Protein AF-A0A523YTV6-F1 (afdb_monomer_lite)

Structure (mmCIF, N/CA/C/O backbone):
data_AF-A0A523YTV6-F1
#
_entry.id   AF-A0A523YTV6-F1
#
loop_
_atom_site.group_PDB
_atom_site.id
_atom_site.type_symbol
_atom_site.label_atom_id
_atom_site.label_alt_id
_atom_site.label_comp_id
_atom_site.label_asym_id
_atom_site.label_entity_id
_atom_site.label_seq_id
_atom_site.pdbx_PDB_ins_code
_atom_site.Cartn_x
_atom_site.Cartn_y
_atom_site.Cartn_z
_atom_site.occupancy
_atom_site.B_iso_or_equiv
_atom_site.auth_seq_id
_atom_site.auth_comp_id
_atom_site.auth_asym_id
_atom_site.auth_atom_id
_atom_site.pdbx_PDB_model_num
ATOM 1 N N . MET A 1 1 ? -35.336 51.524 -72.664 1.00 38.66 1 MET A N 1
ATOM 2 C CA . MET A 1 1 ? -34.035 52.210 -72.498 1.00 38.66 1 MET A CA 1
ATOM 3 C C . MET A 1 1 ? -33.252 51.543 -71.372 1.00 38.66 1 MET A C 1
ATOM 5 O O . MET A 1 1 ? -33.835 50.871 -70.539 1.00 38.66 1 MET A O 1
ATOM 9 N N . THR A 1 2 ? -31.936 51.661 -71.462 1.00 39.31 2 THR A N 1
ATOM 10 C CA . THR A 1 2 ? -30.815 50.863 -70.928 1.00 39.31 2 THR A CA 1
ATOM 11 C C . THR A 1 2 ? -30.460 50.985 -69.436 1.00 39.31 2 THR A C 1
ATOM 13 O O . THR A 1 2 ? -30.816 51.970 -68.801 1.00 39.31 2 THR A O 1
ATOM 16 N N . ARG A 1 3 ? -29.546 50.071 -69.025 1.00 39.50 3 ARG A N 1
ATOM 17 C CA . ARG A 1 3 ? -28.662 49.975 -67.826 1.00 39.50 3 ARG A CA 1
ATOM 18 C C . ARG A 1 3 ? -29.209 49.055 -66.725 1.00 39.50 3 ARG A C 1
ATOM 20 O O . ARG A 1 3 ? -30.377 49.115 -66.407 1.00 39.50 3 ARG A O 1
ATOM 27 N N . SER A 1 4 ? -28.448 48.179 -66.069 1.00 39.44 4 SER A N 1
ATOM 28 C CA . SER A 1 4 ? -27.004 47.923 -65.982 1.00 39.44 4 SER A CA 1
ATOM 29 C C . SER A 1 4 ? -26.830 46.575 -65.256 1.00 39.44 4 SER A C 1
ATOM 31 O O . SER A 1 4 ? -27.489 46.360 -64.241 1.00 39.44 4 SER A O 1
ATOM 33 N N . LYS A 1 5 ? -25.936 45.685 -65.707 1.00 45.31 5 LYS A N 1
ATOM 34 C CA . LYS A 1 5 ? -25.342 44.661 -64.828 1.00 45.31 5 LYS A CA 1
ATOM 35 C C . LYS A 1 5 ? -23.837 44.593 -65.076 1.00 45.31 5 LYS A C 1
ATOM 37 O O . LYS A 1 5 ? -23.386 44.188 -66.146 1.00 45.31 5 LYS A O 1
ATOM 42 N N . LEU A 1 6 ? -23.084 45.039 -64.071 1.00 42.28 6 LEU A N 1
ATOM 43 C CA . LEU A 1 6 ? -21.630 44.952 -63.982 1.00 42.28 6 LEU A CA 1
ATOM 44 C C . LEU A 1 6 ? -21.177 43.482 -64.033 1.00 42.28 6 LEU A C 1
ATOM 46 O O . LEU A 1 6 ? -21.711 42.641 -63.311 1.00 42.28 6 LEU A O 1
ATOM 50 N N . LYS A 1 7 ? -20.154 43.182 -64.841 1.00 46.69 7 LYS A N 1
ATOM 51 C CA . LYS A 1 7 ? -19.402 41.918 -64.780 1.00 46.69 7 LYS A CA 1
ATOM 52 C C . LYS A 1 7 ? -18.269 42.056 -63.761 1.00 46.69 7 LYS A C 1
ATOM 54 O O . LYS A 1 7 ? -17.451 42.965 -63.868 1.00 46.69 7 LYS A O 1
ATOM 59 N N . SER A 1 8 ? -18.201 41.141 -62.802 1.00 40.12 8 SER A N 1
ATOM 60 C CA . SER A 1 8 ? -17.089 41.005 -61.856 1.00 40.12 8 SER A CA 1
ATOM 61 C C . SER A 1 8 ? -15.920 40.212 -62.475 1.00 40.12 8 SER A C 1
ATOM 63 O O . SER A 1 8 ? -16.155 39.264 -63.232 1.00 40.12 8 SER A O 1
ATOM 65 N N . PRO A 1 9 ? -14.647 40.553 -62.183 1.00 41.19 9 PRO A N 1
ATOM 66 C CA . PRO A 1 9 ? -13.501 39.824 -62.720 1.00 41.19 9 PRO A CA 1
ATOM 67 C C . PRO A 1 9 ? -13.184 38.567 -61.891 1.00 41.19 9 PRO A C 1
ATOM 69 O O . PRO A 1 9 ? -13.104 38.608 -60.662 1.00 41.19 9 PRO A O 1
ATOM 72 N N . LYS A 1 10 ? -12.959 37.440 -62.581 1.00 47.31 10 LYS A N 1
ATOM 73 C CA . LYS A 1 10 ? -12.506 36.163 -62.001 1.00 47.31 10 LYS A CA 1
ATOM 74 C C . LYS A 1 10 ? -11.104 36.321 -61.389 1.00 47.31 10 LYS A C 1
ATOM 76 O O . LYS A 1 10 ? -10.138 36.541 -62.118 1.00 47.31 10 LYS A O 1
ATOM 81 N N . ARG A 1 11 ? -10.965 36.161 -60.067 1.00 46.47 11 ARG A N 1
ATOM 82 C CA . ARG A 1 11 ? -9.656 36.034 -59.396 1.00 46.47 11 ARG A CA 1
ATOM 83 C C . ARG A 1 11 ? -9.156 34.587 -59.513 1.00 46.47 11 ARG A C 1
ATOM 85 O O . ARG A 1 11 ? -9.872 33.659 -59.149 1.00 46.47 11 ARG A O 1
ATOM 92 N N . LYS A 1 12 ? -7.937 34.400 -60.036 1.00 45.28 12 LYS A N 1
ATOM 93 C CA . LYS A 1 12 ? -7.241 33.098 -60.091 1.00 45.28 12 LYS A CA 1
ATOM 94 C C . LYS A 1 12 ? -6.947 32.579 -58.668 1.00 45.28 12 LYS A C 1
ATOM 96 O O . LYS A 1 12 ? -6.739 33.405 -57.777 1.00 45.28 12 LYS A O 1
ATOM 101 N N . PRO A 1 13 ? -6.883 31.252 -58.436 1.00 41.50 13 PRO A N 1
ATOM 102 C CA . PRO A 1 13 ? -6.636 30.708 -57.105 1.00 41.50 13 PRO A CA 1
ATOM 103 C C . PRO A 1 13 ? -5.231 31.069 -56.614 1.00 41.50 13 PRO A C 1
ATOM 105 O O . PRO A 1 13 ? -4.246 30.923 -57.340 1.00 41.50 13 PRO A O 1
ATOM 108 N N . LEU A 1 14 ? -5.146 31.518 -55.362 1.00 42.41 14 LEU A N 1
ATOM 109 C CA . LEU A 1 14 ? -3.891 31.784 -54.670 1.00 42.41 14 LEU A CA 1
ATOM 110 C C . LEU A 1 14 ? -3.159 30.452 -54.442 1.00 42.41 14 LEU A C 1
ATOM 112 O O . LEU A 1 14 ? -3.587 29.626 -53.636 1.00 42.41 14 LEU A O 1
ATOM 116 N N . ARG A 1 15 ? -2.034 30.245 -55.126 1.00 50.38 15 ARG A N 1
ATOM 117 C CA . ARG A 1 15 ? -1.129 29.123 -54.862 1.00 50.38 15 ARG A CA 1
ATOM 118 C C . ARG A 1 15 ? -0.388 29.413 -53.550 1.00 50.38 15 ARG A C 1
ATOM 120 O O . ARG A 1 15 ? 0.688 29.998 -53.555 1.00 50.38 15 ARG A O 1
ATOM 127 N N . ARG A 1 16 ? -0.987 29.069 -52.403 1.00 46.81 16 ARG A N 1
ATOM 128 C CA . ARG A 1 16 ? -0.294 29.121 -51.105 1.00 46.81 16 ARG A CA 1
ATOM 129 C C . ARG A 1 16 ? 0.553 27.865 -50.951 1.00 46.81 16 ARG A C 1
ATOM 131 O O . ARG A 1 16 ? 0.103 26.832 -50.470 1.00 46.81 16 ARG A O 1
ATOM 138 N N . SER A 1 17 ? 1.791 27.985 -51.410 1.00 40.56 17 SER A N 1
ATOM 139 C CA . SER A 1 17 ? 2.894 27.080 -51.118 1.00 40.56 17 SER A CA 1
ATOM 140 C C . SER A 1 17 ? 3.023 26.847 -49.608 1.00 40.56 17 SER A C 1
ATOM 142 O O . SER A 1 17 ? 3.292 27.773 -48.843 1.00 40.56 17 SER A O 1
ATOM 144 N N . SER A 1 18 ? 2.803 25.598 -49.198 1.00 49.09 18 SER A N 1
ATOM 145 C CA . SER A 1 18 ? 3.630 24.862 -48.234 1.00 49.09 18 SER A CA 1
ATOM 146 C C . SER A 1 18 ? 4.344 25.685 -47.148 1.00 49.09 18 SER A C 1
ATOM 148 O O . SER A 1 18 ? 5.568 25.685 -47.070 1.00 49.09 18 SER A O 1
ATOM 150 N N . LYS A 1 19 ? 3.591 26.288 -46.224 1.00 42.75 19 LYS A N 1
ATOM 151 C CA . LYS A 1 19 ? 4.083 26.552 -44.857 1.00 42.75 19 LYS A CA 1
ATOM 152 C C . LYS A 1 19 ? 3.667 25.419 -43.916 1.00 42.75 19 LYS A C 1
ATOM 154 O O . LYS A 1 19 ? 3.110 25.632 -42.847 1.00 42.75 19 LYS A O 1
ATOM 159 N N . ARG A 1 20 ? 3.901 24.185 -44.367 1.00 47.41 20 ARG A N 1
ATOM 160 C CA . ARG A 1 20 ? 3.723 22.948 -43.599 1.00 47.41 20 ARG A CA 1
ATOM 161 C C . ARG A 1 20 ? 5.088 22.292 -43.430 1.00 47.41 20 ARG A C 1
ATOM 163 O O . ARG A 1 20 ? 5.298 21.187 -43.901 1.00 47.41 20 ARG A O 1
ATOM 170 N N . LYS A 1 21 ? 6.050 23.016 -42.868 1.00 48.59 21 LYS A N 1
ATOM 171 C CA . LYS A 1 21 ? 7.341 22.480 -42.427 1.00 48.59 21 LYS A CA 1
ATOM 172 C C . LYS A 1 21 ? 7.909 23.467 -41.415 1.00 48.59 21 LYS A C 1
ATOM 174 O O . LYS A 1 21 ? 7.895 24.662 -41.677 1.00 48.59 21 LYS A O 1
ATOM 179 N N . GLN A 1 22 ? 8.335 22.935 -40.273 1.00 45.16 22 GLN A N 1
ATOM 180 C CA . GLN A 1 22 ? 8.939 23.642 -39.139 1.00 45.16 22 GLN A CA 1
ATOM 181 C C . GLN A 1 22 ? 7.972 24.480 -38.293 1.00 45.16 22 GLN A C 1
ATOM 183 O O . GLN A 1 22 ? 8.140 25.675 -38.084 1.00 45.16 22 GLN A O 1
ATOM 188 N N . ARG A 1 23 ? 6.992 23.804 -37.690 1.00 46.94 23 ARG A N 1
ATOM 189 C CA . ARG A 1 23 ? 6.812 24.022 -36.253 1.00 46.94 23 ARG A CA 1
ATOM 190 C C . ARG A 1 23 ? 7.811 23.085 -35.593 1.00 46.94 23 ARG A C 1
ATOM 192 O O . ARG A 1 23 ? 7.727 21.883 -35.837 1.00 46.94 23 ARG A O 1
ATOM 199 N N . HIS A 1 24 ? 8.780 23.624 -34.857 1.00 51.06 24 HIS A N 1
ATOM 200 C CA . HIS A 1 24 ? 9.513 22.828 -33.880 1.00 51.06 24 HIS A CA 1
ATOM 201 C C . HIS A 1 24 ? 8.458 22.083 -33.065 1.00 51.06 24 HIS A C 1
ATOM 203 O O . HIS A 1 24 ? 7.599 22.708 -32.439 1.00 51.06 24 HIS A O 1
ATOM 209 N N . ARG A 1 25 ? 8.438 20.757 -33.194 1.00 52.12 25 ARG A N 1
ATOM 210 C CA . ARG A 1 25 ? 7.665 19.899 -32.314 1.00 52.12 25 ARG A CA 1
ATOM 211 C C . ARG A 1 25 ? 8.301 20.139 -30.953 1.00 52.12 25 ARG A C 1
ATOM 213 O O . ARG A 1 25 ? 9.431 19.725 -30.730 1.00 52.12 25 ARG A O 1
ATOM 220 N N . LEU A 1 26 ? 7.640 20.926 -30.112 1.00 49.56 26 LEU A N 1
ATOM 221 C CA . LEU A 1 26 ? 7.847 20.830 -28.678 1.00 49.56 26 LEU A CA 1
ATOM 222 C C . LEU A 1 26 ? 7.432 19.394 -28.366 1.00 49.56 26 LEU A C 1
ATOM 224 O O . LEU A 1 26 ? 6.244 19.097 -28.268 1.00 49.56 26 LEU A O 1
ATOM 228 N N . GLU A 1 27 ? 8.390 18.474 -28.429 1.00 67.44 27 GLU A N 1
ATOM 229 C CA . GLU A 1 27 ? 8.198 17.140 -27.895 1.00 67.44 27 GLU A CA 1
ATOM 230 C C . GLU A 1 27 ? 8.095 17.365 -26.400 1.00 67.44 27 GLU A C 1
ATOM 232 O O . GLU A 1 27 ? 9.087 17.619 -25.721 1.00 67.44 27 GLU A O 1
ATOM 237 N N . PHE A 1 28 ? 6.852 17.418 -25.919 1.00 67.69 28 PHE A N 1
ATOM 238 C CA . PHE A 1 28 ? 6.600 17.265 -24.501 1.00 67.69 28 PHE A CA 1
ATOM 239 C C . PHE A 1 28 ? 7.357 16.010 -24.061 1.00 67.69 28 PHE A C 1
ATOM 241 O O . PHE A 1 28 ? 7.342 15.020 -24.808 1.00 67.69 28 PHE A O 1
ATOM 248 N N . PRO A 1 29 ? 8.070 16.059 -22.924 1.00 74.56 29 PRO A N 1
ATOM 249 C CA . PRO A 1 29 ? 8.709 14.861 -22.414 1.00 74.56 29 PRO A CA 1
ATOM 250 C C . PRO A 1 29 ? 7.650 13.751 -22.328 1.00 74.56 29 PRO A C 1
ATOM 252 O O . PRO A 1 29 ? 6.487 14.058 -22.046 1.00 74.56 29 PRO A O 1
ATOM 255 N N . PRO A 1 30 ? 8.012 12.494 -22.633 1.00 80.00 30 PRO A N 1
ATOM 256 C CA . PRO A 1 30 ? 7.072 11.389 -22.518 1.00 80.00 30 PRO A CA 1
ATOM 257 C C . PRO A 1 30 ? 6.473 11.373 -21.109 1.00 80.00 30 PRO A C 1
ATOM 259 O O . PRO A 1 30 ? 7.182 11.623 -20.130 1.00 80.00 30 PRO A O 1
ATOM 262 N N . GLU A 1 31 ? 5.170 11.106 -21.016 1.00 90.19 31 GLU A N 1
ATOM 263 C CA . GLU A 1 31 ? 4.485 11.010 -19.729 1.00 90.19 31 GLU A CA 1
ATOM 264 C C . GLU A 1 31 ? 5.185 9.957 -18.853 1.00 90.19 31 GLU A C 1
ATOM 266 O O . GLU A 1 31 ? 5.585 8.912 -19.381 1.00 90.19 31 GLU A O 1
ATOM 271 N N . PRO A 1 32 ? 5.324 10.165 -17.528 1.00 91.62 32 PRO A N 1
ATOM 272 C CA . PRO A 1 32 ? 6.030 9.226 -16.651 1.00 91.62 32 PRO A CA 1
ATOM 273 C C . PRO A 1 32 ? 5.535 7.784 -16.800 1.00 91.62 32 PRO A C 1
ATOM 275 O O . PRO A 1 32 ? 6.326 6.845 -16.851 1.00 91.62 32 PRO A O 1
ATOM 278 N N . ARG A 1 33 ? 4.219 7.618 -16.974 1.00 94.44 33 ARG A N 1
ATOM 279 C CA . ARG A 1 33 ? 3.591 6.328 -17.261 1.00 94.44 33 ARG A CA 1
ATOM 280 C C . ARG A 1 33 ? 4.138 5.668 -18.522 1.00 94.44 33 ARG A C 1
ATOM 282 O O . ARG A 1 33 ? 4.394 4.471 -18.502 1.00 94.44 33 ARG A O 1
ATOM 289 N N . ASP A 1 34 ? 4.278 6.417 -19.611 1.00 94.81 34 ASP A N 1
ATOM 290 C CA . ASP A 1 34 ? 4.709 5.876 -20.902 1.00 94.81 34 ASP A CA 1
ATOM 291 C C . ASP A 1 34 ? 6.175 5.438 -20.839 1.00 94.81 34 ASP A C 1
ATOM 293 O O . ASP A 1 34 ? 6.529 4.388 -21.372 1.00 94.81 34 ASP A O 1
ATOM 297 N N . VAL A 1 35 ? 7.010 6.194 -20.117 1.00 95.88 35 VAL A N 1
ATOM 298 C CA . VAL A 1 35 ? 8.405 5.816 -19.841 1.00 95.88 35 VAL A CA 1
ATOM 299 C C . VAL A 1 35 ? 8.471 4.514 -19.042 1.00 95.88 35 VAL A C 1
ATOM 301 O O . VAL A 1 35 ? 9.218 3.609 -19.407 1.00 95.88 35 VAL A O 1
ATOM 304 N N . LEU A 1 36 ? 7.669 4.395 -17.981 1.00 96.56 36 LEU A N 1
ATOM 305 C CA . LEU A 1 36 ? 7.622 3.198 -17.138 1.00 96.56 36 LEU A CA 1
ATOM 306 C C . LEU A 1 36 ? 7.080 1.981 -17.897 1.00 96.56 36 LEU A C 1
ATOM 308 O O . LEU A 1 36 ? 7.642 0.894 -17.800 1.00 96.56 36 LEU A O 1
ATOM 312 N N . LEU A 1 37 ? 6.031 2.159 -18.703 1.00 96.31 37 LEU A N 1
ATOM 313 C CA . LEU A 1 37 ? 5.496 1.100 -19.561 1.00 96.31 37 LEU A CA 1
ATOM 314 C C . LEU A 1 37 ? 6.542 0.605 -20.560 1.00 96.31 37 LEU A C 1
ATOM 316 O O . LEU A 1 37 ? 6.675 -0.602 -20.751 1.00 96.31 37 LEU A O 1
ATOM 320 N N . GLU A 1 38 ? 7.294 1.516 -21.175 1.00 96.31 38 GLU A N 1
ATOM 321 C CA . GLU A 1 38 ? 8.364 1.152 -22.099 1.00 96.31 38 GLU A CA 1
ATOM 322 C C . GLU A 1 38 ? 9.514 0.432 -21.383 1.00 96.31 38 GLU A C 1
ATOM 324 O O . GLU A 1 38 ? 10.014 -0.568 -21.899 1.00 96.31 38 GLU A O 1
ATOM 329 N N . ALA A 1 39 ? 9.886 0.863 -20.174 1.00 95.88 39 ALA A N 1
ATOM 330 C CA . ALA A 1 39 ? 10.893 0.182 -19.359 1.00 95.88 39 ALA A CA 1
ATOM 331 C C . ALA A 1 39 ? 10.481 -1.264 -19.036 1.00 95.88 39 ALA A C 1
ATOM 333 O O . ALA A 1 39 ? 11.247 -2.191 -19.297 1.00 95.88 39 ALA A O 1
ATOM 334 N N . VAL A 1 40 ? 9.238 -1.474 -18.585 1.00 94.88 40 VAL A N 1
ATOM 335 C CA . VAL A 1 40 ? 8.682 -2.815 -18.323 1.00 94.88 40 VAL A CA 1
ATOM 336 C C . VAL A 1 40 ? 8.573 -3.642 -19.609 1.00 94.88 40 VAL A C 1
ATOM 338 O O . VAL A 1 40 ? 8.757 -4.857 -19.588 1.00 94.88 40 VAL A O 1
ATOM 341 N N . ARG A 1 41 ? 8.304 -3.010 -20.758 1.00 95.44 41 ARG A N 1
ATOM 342 C CA . ARG A 1 41 ? 8.263 -3.695 -22.059 1.00 95.44 41 ARG A CA 1
ATOM 343 C C . ARG A 1 41 ? 9.650 -4.164 -22.505 1.00 95.44 41 ARG A C 1
ATOM 345 O O . ARG A 1 41 ? 9.765 -5.251 -23.069 1.00 95.44 41 ARG A O 1
ATOM 352 N N . ILE A 1 42 ? 10.679 -3.339 -22.305 1.00 96.75 42 ILE A N 1
ATOM 353 C CA . ILE A 1 42 ? 12.072 -3.654 -22.657 1.00 96.75 42 ILE A CA 1
ATOM 354 C C . ILE A 1 42 ? 12.628 -4.722 -21.715 1.00 96.75 42 ILE A C 1
ATOM 356 O O . ILE A 1 42 ? 13.263 -5.668 -22.180 1.00 96.75 42 ILE A O 1
ATOM 360 N N . ASN A 1 43 ? 12.375 -4.582 -20.415 1.00 93.06 43 ASN A N 1
ATOM 361 C CA . ASN A 1 43 ? 12.793 -5.528 -19.393 1.00 93.06 43 ASN A CA 1
ATOM 362 C C . ASN A 1 43 ? 11.621 -5.859 -18.447 1.00 93.06 43 ASN A C 1
ATOM 364 O O . ASN A 1 43 ? 11.418 -5.170 -17.446 1.00 93.06 43 ASN A O 1
ATOM 368 N N . PRO A 1 44 ? 1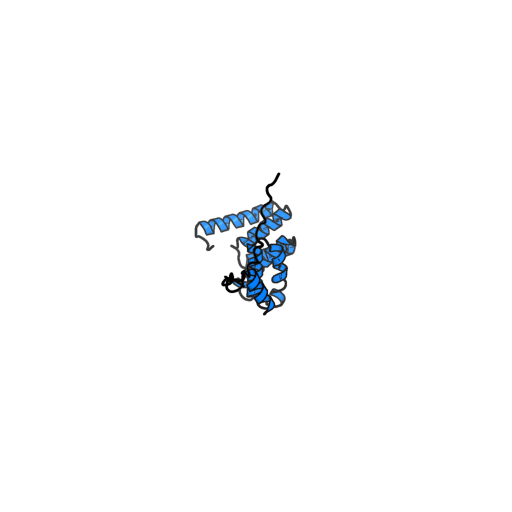0.873 -6.944 -18.719 1.00 89.81 44 PRO A N 1
ATOM 369 C CA . PRO A 1 44 ? 9.770 -7.377 -17.860 1.00 89.81 44 PRO A CA 1
ATOM 370 C C . PRO A 1 44 ? 10.187 -7.792 -16.445 1.00 89.81 44 PRO A C 1
ATOM 372 O O . PRO A 1 44 ? 9.322 -7.892 -15.574 1.00 89.81 44 PRO A O 1
ATOM 375 N N . ASP A 1 45 ? 11.476 -8.038 -16.209 1.00 88.88 45 ASP A N 1
ATOM 376 C CA . ASP A 1 45 ? 12.024 -8.388 -14.897 1.00 88.88 45 ASP A CA 1
ATOM 377 C C . ASP A 1 45 ? 12.694 -7.179 -14.209 1.00 88.88 45 ASP A C 1
ATOM 379 O O . ASP A 1 45 ? 13.334 -7.329 -13.168 1.00 88.88 45 ASP A O 1
ATOM 383 N N . ASP A 1 46 ? 12.526 -5.961 -14.743 1.00 91.75 46 ASP A N 1
ATOM 384 C CA . ASP A 1 46 ? 12.877 -4.726 -14.036 1.00 91.75 46 ASP A CA 1
ATOM 385 C C . ASP A 1 46 ? 11.881 -4.477 -12.895 1.00 91.75 46 ASP A C 1
ATOM 387 O O . ASP A 1 46 ? 10.836 -3.837 -13.050 1.00 91.75 46 ASP A O 1
ATOM 391 N N . ILE A 1 47 ? 12.206 -5.040 -11.731 1.00 92.38 47 ILE A N 1
ATOM 392 C CA . ILE A 1 47 ? 11.394 -4.959 -10.517 1.00 92.38 47 ILE A CA 1
ATOM 393 C C . ILE A 1 47 ? 11.118 -3.504 -10.141 1.00 92.38 47 ILE A C 1
ATOM 395 O O . ILE A 1 47 ? 9.980 -3.163 -9.825 1.00 92.38 47 ILE A O 1
ATOM 399 N N . LEU A 1 48 ? 12.130 -2.637 -10.215 1.00 92.50 48 LEU A N 1
ATOM 400 C CA . LEU A 1 48 ? 11.983 -1.240 -9.828 1.00 92.50 48 LEU A CA 1
ATOM 401 C C . LEU A 1 48 ? 11.033 -0.510 -10.779 1.00 92.50 48 LEU A C 1
ATOM 403 O O . LEU A 1 48 ? 10.116 0.155 -10.308 1.00 92.50 48 LEU A O 1
ATOM 407 N N . ALA A 1 49 ? 11.172 -0.690 -12.097 1.00 95.19 49 ALA A N 1
ATOM 408 C CA . ALA A 1 49 ? 10.249 -0.091 -13.063 1.00 95.19 49 ALA A CA 1
ATOM 409 C C . ALA A 1 49 ? 8.796 -0.548 -12.846 1.00 95.19 49 ALA A C 1
ATOM 411 O O . ALA A 1 49 ? 7.862 0.240 -13.002 1.00 95.19 49 ALA A O 1
ATOM 412 N N . ARG A 1 50 ? 8.588 -1.810 -12.448 1.00 96.00 50 ARG A N 1
ATOM 413 C CA . ARG A 1 50 ? 7.251 -2.347 -12.144 1.00 96.00 50 ARG A CA 1
ATOM 414 C C . ARG A 1 50 ? 6.675 -1.780 -10.849 1.00 96.00 50 ARG A C 1
ATOM 416 O O . ARG A 1 50 ? 5.492 -1.443 -10.831 1.00 96.00 50 ARG A O 1
ATOM 423 N N . LEU A 1 51 ? 7.490 -1.639 -9.802 1.00 96.81 51 LEU A N 1
ATOM 424 C CA . LEU A 1 51 ? 7.079 -0.989 -8.554 1.00 96.81 51 LEU A CA 1
ATOM 425 C C . LEU A 1 51 ? 6.742 0.488 -8.786 1.00 96.81 51 LEU A C 1
ATOM 427 O O . LEU A 1 51 ? 5.670 0.928 -8.384 1.00 96.81 51 LEU A O 1
ATOM 431 N N . GLU A 1 52 ? 7.580 1.222 -9.520 1.00 97.50 52 GLU A N 1
ATOM 432 C CA . GLU A 1 52 ? 7.322 2.622 -9.881 1.00 97.50 52 GLU A CA 1
ATOM 433 C C . GLU A 1 52 ? 6.064 2.782 -10.748 1.00 97.50 52 GLU A C 1
ATOM 435 O O . GLU A 1 52 ? 5.318 3.747 -10.594 1.00 97.50 52 GLU A O 1
ATOM 440 N N . LEU A 1 53 ? 5.769 1.823 -11.633 1.00 97.69 53 LEU A N 1
ATOM 441 C CA . LEU A 1 53 ? 4.515 1.818 -12.390 1.00 97.69 53 LEU A CA 1
ATOM 442 C C . LEU A 1 53 ? 3.298 1.551 -11.493 1.00 97.69 53 LEU A C 1
ATOM 444 O O . LEU A 1 53 ? 2.256 2.181 -11.676 1.00 97.69 53 LEU A O 1
ATOM 448 N N . GLY A 1 54 ? 3.428 0.653 -10.513 1.00 97.88 54 GLY A N 1
ATOM 449 C CA . GLY A 1 54 ? 2.413 0.443 -9.480 1.00 97.88 54 GLY A CA 1
ATOM 450 C C . GLY A 1 54 ? 2.175 1.704 -8.646 1.00 97.88 54 GLY A C 1
ATOM 451 O O . GLY A 1 54 ? 1.030 2.088 -8.423 1.00 97.88 54 GLY A O 1
ATOM 452 N N . GLU A 1 55 ? 3.241 2.402 -8.262 1.00 97.94 55 GLU A N 1
ATOM 453 C CA . GLU A 1 55 ? 3.156 3.664 -7.527 1.00 97.94 55 GLU A CA 1
ATOM 454 C C . GLU A 1 55 ? 2.544 4.788 -8.353 1.00 97.94 55 GLU A C 1
ATOM 456 O O . GLU A 1 55 ? 1.725 5.560 -7.852 1.00 97.94 55 GLU A O 1
ATOM 461 N N . TYR A 1 56 ? 2.886 4.862 -9.639 1.00 98.00 56 TYR A N 1
ATOM 462 C CA . TYR A 1 56 ? 2.211 5.761 -10.560 1.00 98.00 56 TYR A CA 1
ATOM 463 C C . TYR A 1 56 ? 0.703 5.493 -10.561 1.00 98.00 56 TYR A C 1
ATOM 465 O O . TYR A 1 56 ? -0.080 6.439 -10.494 1.00 98.00 56 TYR A O 1
ATOM 473 N N . TYR A 1 57 ? 0.278 4.228 -10.611 1.00 98.25 57 TYR A N 1
ATOM 474 C CA . TYR A 1 57 ? -1.145 3.900 -10.570 1.00 98.25 57 TYR A CA 1
ATOM 475 C C . TYR A 1 57 ? -1.806 4.280 -9.248 1.00 98.25 57 TYR A C 1
ATOM 477 O O . TYR A 1 57 ? -2.884 4.867 -9.283 1.00 98.25 57 TYR A O 1
ATOM 485 N N . LEU A 1 58 ? -1.152 4.036 -8.113 1.00 97.25 58 LEU A N 1
ATOM 486 C CA . LEU A 1 58 ? -1.674 4.445 -6.810 1.00 97.25 58 LEU A CA 1
ATOM 487 C C . LEU A 1 58 ? -1.859 5.967 -6.710 1.00 97.25 58 LEU A C 1
ATOM 489 O O . LEU A 1 58 ? -2.903 6.437 -6.282 1.00 97.25 58 LEU A O 1
ATOM 493 N N . ARG A 1 59 ? -0.878 6.760 -7.158 1.00 96.81 59 ARG A N 1
ATOM 494 C CA . ARG A 1 59 ? -0.934 8.235 -7.077 1.00 96.81 59 ARG A CA 1
ATOM 495 C C . ARG A 1 59 ? -1.931 8.891 -8.035 1.00 96.81 59 ARG A C 1
ATOM 497 O O . ARG A 1 59 ? -2.123 10.101 -7.957 1.00 96.81 59 ARG A O 1
ATOM 504 N N . ASN A 1 60 ? -2.488 8.132 -8.975 1.00 96.75 60 ASN A N 1
ATOM 505 C CA . ASN A 1 60 ? -3.391 8.638 -10.008 1.00 96.75 60 ASN A CA 1
ATOM 506 C C . ASN A 1 60 ? -4.783 7.990 -9.931 1.00 96.75 60 ASN A C 1
ATOM 508 O O . ASN A 1 60 ? -5.477 7.970 -10.946 1.00 96.75 60 ASN A O 1
ATOM 512 N N . ASP A 1 61 ? -5.172 7.450 -8.769 1.00 95.62 61 ASP A N 1
ATOM 513 C CA . ASP A 1 61 ? -6.478 6.811 -8.536 1.00 95.62 61 ASP A CA 1
ATOM 514 C C . ASP A 1 61 ? -6.765 5.663 -9.537 1.00 95.62 61 ASP A C 1
ATOM 516 O O . ASP A 1 61 ? -7.862 5.510 -10.082 1.00 95.62 61 ASP A O 1
ATOM 520 N N . LEU A 1 62 ? -5.720 4.897 -9.880 1.00 97.06 62 LEU A N 1
ATOM 521 C CA . LEU A 1 62 ? -5.758 3.762 -10.809 1.00 97.06 62 LEU A CA 1
ATOM 522 C C . LEU A 1 62 ? -5.405 2.445 -10.102 1.00 97.06 62 LEU A C 1
ATOM 524 O O . LEU A 1 62 ? -4.783 1.562 -10.701 1.00 97.06 62 LEU A O 1
ATOM 528 N N . GLU A 1 63 ? -5.790 2.292 -8.839 1.00 95.69 63 GLU A N 1
ATOM 529 C CA . GLU A 1 63 ? -5.363 1.196 -7.966 1.00 95.69 63 GLU A CA 1
ATOM 530 C C . GLU A 1 63 ? -5.726 -0.190 -8.510 1.00 95.69 63 GLU A C 1
ATOM 532 O O . GLU A 1 63 ? -4.973 -1.151 -8.337 1.00 95.69 63 GLU A O 1
ATOM 537 N N . ASP A 1 64 ? -6.819 -0.286 -9.270 1.00 94.31 64 ASP A N 1
ATOM 538 C CA . ASP A 1 64 ? -7.265 -1.515 -9.935 1.00 94.31 64 ASP A CA 1
ATOM 539 C C . ASP A 1 64 ? -6.189 -2.127 -10.853 1.00 94.31 64 ASP A C 1
ATOM 541 O O . ASP A 1 64 ? -6.184 -3.342 -11.080 1.00 94.31 64 ASP A O 1
ATOM 545 N N . LYS A 1 65 ? -5.269 -1.296 -11.369 1.00 97.00 65 LYS A N 1
ATOM 546 C CA . LYS A 1 65 ? -4.166 -1.690 -12.263 1.00 97.00 65 LYS A CA 1
ATOM 547 C C . LYS A 1 65 ? -2.891 -2.088 -11.528 1.00 97.00 65 LYS A C 1
ATOM 549 O O . LYS A 1 65 ? -1.982 -2.617 -12.163 1.00 97.00 65 LYS A O 1
ATOM 554 N N . ILE A 1 66 ? -2.790 -1.841 -10.219 1.00 98.19 66 ILE A N 1
ATOM 555 C CA . ILE A 1 66 ? -1.564 -2.108 -9.453 1.00 98.19 66 ILE A CA 1
ATOM 556 C C . ILE A 1 66 ? -1.184 -3.586 -9.564 1.00 98.19 66 ILE A C 1
ATOM 558 O O . ILE A 1 66 ? -0.056 -3.913 -9.936 1.00 98.19 66 ILE A O 1
ATOM 562 N N . LEU A 1 67 ? -2.138 -4.491 -9.322 1.00 97.56 67 LEU A N 1
ATOM 563 C CA . LEU A 1 67 ? -1.861 -5.928 -9.368 1.00 97.56 67 LEU A CA 1
ATOM 564 C C . LEU A 1 67 ? -1.468 -6.418 -10.767 1.00 97.56 67 LEU A C 1
ATOM 566 O O . LEU A 1 67 ? -0.707 -7.374 -10.864 1.00 97.56 67 LEU A O 1
ATOM 570 N N . ASP A 1 68 ? -1.906 -5.759 -11.842 1.00 95.88 68 ASP A N 1
ATOM 571 C CA . ASP A 1 68 ? -1.527 -6.162 -13.206 1.00 95.88 68 ASP A CA 1
ATOM 572 C C . ASP A 1 68 ? -0.023 -6.017 -13.454 1.00 95.88 68 ASP A C 1
ATOM 574 O O . ASP A 1 68 ? 0.542 -6.719 -14.293 1.00 95.88 68 ASP A O 1
ATOM 578 N N . VAL A 1 69 ? 0.633 -5.109 -12.727 1.00 95.81 69 VAL A N 1
ATOM 579 C CA . VAL A 1 69 ? 2.055 -4.820 -12.915 1.00 95.81 69 VAL A CA 1
ATOM 580 C C . VAL A 1 69 ? 2.933 -5.428 -11.833 1.00 95.81 69 VAL A C 1
ATOM 582 O O . VAL A 1 69 ? 4.057 -5.814 -12.155 1.00 95.81 69 VAL A O 1
ATOM 585 N N . ILE A 1 70 ? 2.445 -5.603 -10.601 1.00 95.06 70 ILE A N 1
ATOM 586 C CA . ILE A 1 70 ? 3.274 -6.120 -9.498 1.00 95.06 70 ILE A CA 1
ATOM 587 C C . ILE A 1 70 ? 2.927 -7.534 -9.021 1.00 95.06 70 ILE A C 1
ATOM 589 O O . ILE A 1 70 ? 3.691 -8.086 -8.232 1.00 95.06 70 ILE A O 1
ATOM 593 N N . ALA A 1 71 ? 1.813 -8.142 -9.445 1.00 86.00 71 ALA A N 1
ATOM 594 C CA . ALA A 1 71 ? 1.479 -9.481 -8.961 1.00 86.00 71 ALA A CA 1
ATOM 595 C C . ALA A 1 71 ? 2.596 -10.485 -9.294 1.00 86.00 71 ALA A C 1
ATOM 597 O O . ALA A 1 71 ? 3.200 -10.444 -10.371 1.00 86.00 71 ALA A O 1
ATOM 598 N N . ASN A 1 72 ? 2.854 -11.390 -8.349 1.00 86.19 72 ASN A N 1
ATOM 599 C CA . ASN A 1 72 ? 3.825 -12.484 -8.449 1.00 86.19 72 ASN A CA 1
ATOM 600 C C . ASN A 1 72 ? 5.296 -12.041 -8.573 1.00 86.19 72 ASN A C 1
ATOM 602 O O . ASN A 1 72 ? 6.157 -12.873 -8.864 1.00 86.19 72 ASN A O 1
ATOM 606 N N . LEU A 1 73 ? 5.625 -10.762 -8.335 1.00 90.25 73 LEU A N 1
ATOM 607 C CA . LEU A 1 73 ? 7.026 -10.326 -8.314 1.00 90.25 73 LEU A CA 1
ATOM 608 C C . LEU A 1 73 ? 7.832 -11.076 -7.252 1.00 90.25 73 LEU A C 1
ATOM 610 O O . LEU A 1 73 ? 8.952 -11.486 -7.538 1.00 90.25 73 LEU A O 1
ATOM 614 N N . GLU A 1 74 ? 7.248 -11.334 -6.078 1.00 87.50 74 GLU A N 1
ATOM 615 C CA . GLU A 1 74 ? 7.924 -12.065 -4.995 1.00 87.50 74 GLU A CA 1
ATOM 616 C C . GLU A 1 74 ? 8.253 -13.531 -5.344 1.00 87.50 74 GLU A C 1
ATOM 618 O O . GLU A 1 74 ? 9.211 -14.080 -4.806 1.00 87.50 74 GLU A O 1
ATOM 623 N N . GLU A 1 75 ? 7.524 -14.157 -6.280 1.00 87.94 75 GLU A N 1
ATOM 624 C CA . GLU A 1 75 ? 7.820 -15.522 -6.752 1.00 87.94 75 GLU A CA 1
ATOM 625 C C . GLU A 1 75 ? 9.090 -15.572 -7.611 1.00 87.94 75 GLU A C 1
ATOM 627 O O . GLU A 1 75 ? 9.809 -16.571 -7.625 1.00 87.94 75 GLU A O 1
ATOM 632 N N . ARG A 1 76 ? 9.361 -14.489 -8.349 1.00 82.81 76 ARG A N 1
ATOM 633 C CA . ARG A 1 76 ? 10.516 -14.364 -9.252 1.00 82.81 76 ARG A CA 1
ATOM 634 C C . ARG A 1 76 ? 11.707 -13.685 -8.593 1.00 82.81 76 ARG A C 1
ATOM 636 O O . ARG A 1 76 ? 12.849 -13.974 -8.938 1.00 82.81 76 ARG A O 1
ATOM 643 N N . TYR A 1 77 ? 11.428 -12.778 -7.667 1.00 85.12 77 TYR A N 1
ATOM 644 C CA . TYR A 1 77 ? 12.404 -11.970 -6.964 1.00 85.12 77 TYR A CA 1
ATOM 645 C C . TYR A 1 77 ? 12.044 -11.933 -5.475 1.00 85.12 77 TYR A C 1
ATOM 647 O O . TYR A 1 77 ? 11.270 -11.076 -5.041 1.00 85.12 77 TYR A O 1
ATOM 655 N N . PRO A 1 78 ? 12.597 -12.857 -4.672 1.00 83.56 78 PRO A N 1
ATOM 656 C CA . PRO A 1 78 ? 12.458 -12.798 -3.227 1.00 83.56 78 PRO A CA 1
ATOM 657 C C . PRO A 1 78 ? 13.101 -11.505 -2.714 1.00 83.56 78 PRO A C 1
ATOM 659 O O . PRO A 1 78 ? 14.325 -11.361 -2.727 1.00 83.56 78 PRO A O 1
ATOM 662 N N . PHE A 1 79 ? 12.277 -10.542 -2.298 1.00 84.06 79 PHE A N 1
ATOM 663 C CA . PHE A 1 79 ? 12.751 -9.264 -1.773 1.00 84.06 79 PHE A CA 1
ATOM 664 C C . PHE A 1 79 ? 13.607 -9.500 -0.525 1.00 84.06 79 PHE A C 1
ATOM 666 O O . PHE A 1 79 ? 13.113 -9.987 0.490 1.00 84.06 79 PHE A O 1
ATOM 673 N N . SER A 1 80 ? 14.896 -9.175 -0.609 1.00 81.31 80 SER A N 1
ATOM 674 C CA . SER A 1 80 ? 15.864 -9.405 0.467 1.00 81.31 80 SER A CA 1
ATOM 675 C C . SER A 1 80 ? 16.100 -8.176 1.342 1.00 81.31 80 SER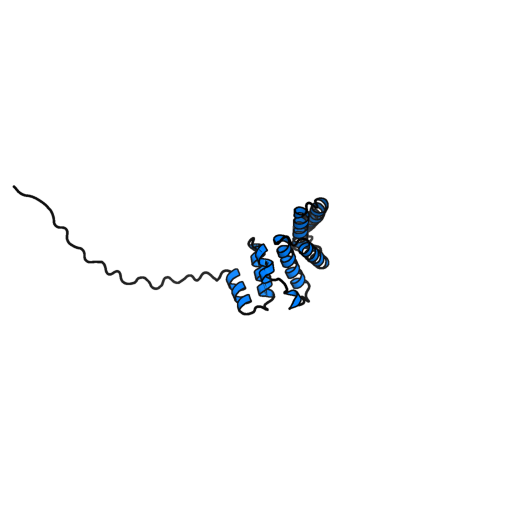 A C 1
ATOM 677 O O . SER A 1 80 ? 16.531 -8.315 2.486 1.00 81.31 80 SER A O 1
ATOM 679 N N . ASP A 1 81 ? 15.808 -6.976 0.837 1.00 89.06 81 ASP A N 1
ATOM 680 C CA . ASP A 1 81 ? 15.932 -5.737 1.590 1.00 89.06 81 ASP A CA 1
ATOM 681 C C . ASP A 1 81 ? 14.573 -5.246 2.116 1.00 89.06 81 ASP A C 1
ATOM 683 O O . ASP A 1 81 ? 13.533 -5.322 1.453 1.00 89.06 81 ASP A O 1
ATOM 687 N N . ARG A 1 82 ? 14.593 -4.720 3.344 1.00 88.75 82 ARG A N 1
ATOM 688 C CA . ARG A 1 82 ? 13.395 -4.2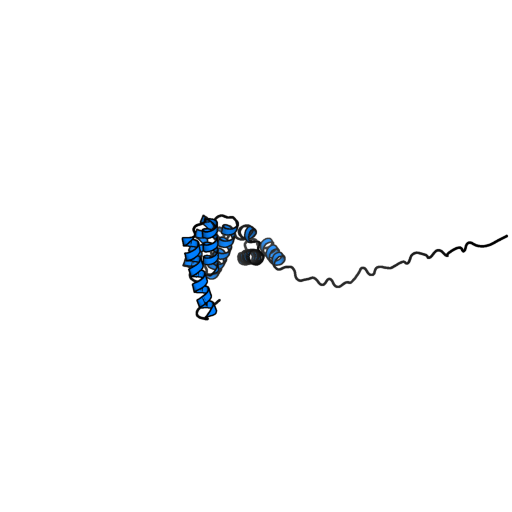76 4.072 1.00 88.75 82 ARG A CA 1
ATOM 689 C C . ARG A 1 82 ? 12.664 -3.126 3.376 1.00 88.75 82 ARG A C 1
ATOM 691 O O . ARG A 1 82 ? 11.444 -3.018 3.507 1.00 88.75 82 ARG A O 1
ATOM 698 N N . PHE A 1 83 ? 13.388 -2.268 2.656 1.00 90.00 83 PHE A N 1
ATOM 699 C CA . PHE A 1 83 ? 12.805 -1.108 1.987 1.00 90.00 83 PHE A CA 1
ATOM 700 C C . PHE A 1 83 ? 11.966 -1.541 0.783 1.00 90.00 83 PHE A C 1
ATOM 702 O O . PHE A 1 83 ? 10.770 -1.257 0.741 1.00 90.00 83 PHE A O 1
ATOM 709 N N . THR A 1 84 ? 12.548 -2.300 -0.145 1.00 91.56 84 THR A N 1
ATOM 710 C CA . THR A 1 84 ? 11.849 -2.792 -1.336 1.00 91.56 84 THR A CA 1
ATOM 711 C C . THR A 1 84 ? 10.728 -3.757 -0.957 1.00 91.56 84 THR A C 1
ATOM 713 O O . THR A 1 84 ? 9.640 -3.670 -1.522 1.00 91.56 84 THR A O 1
ATOM 716 N N . CYS A 1 85 ? 10.939 -4.618 0.048 1.00 92.75 85 CYS A N 1
ATOM 717 C CA . CYS A 1 85 ? 9.882 -5.484 0.578 1.00 92.75 85 CYS A CA 1
ATOM 718 C C . CYS A 1 85 ? 8.699 -4.666 1.129 1.00 92.75 85 CYS A C 1
ATOM 720 O O . CYS A 1 85 ? 7.544 -4.948 0.808 1.00 92.75 85 CYS A O 1
ATOM 722 N N . GLY A 1 86 ? 8.975 -3.610 1.904 1.00 94.12 86 GLY A N 1
ATOM 723 C CA . GLY A 1 86 ? 7.952 -2.688 2.401 1.00 94.12 86 GLY A CA 1
ATOM 724 C C . GLY A 1 86 ? 7.202 -1.979 1.274 1.00 94.12 86 GLY A C 1
ATOM 725 O O . GLY A 1 86 ? 5.972 -1.963 1.273 1.00 94.12 86 GLY A O 1
ATOM 726 N N . TYR A 1 87 ? 7.930 -1.456 0.284 1.00 95.56 87 TYR A N 1
ATOM 727 C CA . TYR A 1 87 ? 7.357 -0.785 -0.884 1.00 95.56 87 TYR A CA 1
ATOM 728 C C . TYR A 1 87 ? 6.438 -1.716 -1.685 1.00 95.56 87 TYR A C 1
ATOM 730 O O . TYR A 1 87 ? 5.295 -1.360 -1.978 1.00 95.56 87 TYR A O 1
ATOM 738 N N . TYR A 1 88 ? 6.900 -2.934 -1.965 1.00 96.19 88 TYR A N 1
ATOM 739 C CA . TYR A 1 88 ? 6.107 -3.958 -2.634 1.00 96.19 88 TYR A CA 1
ATOM 740 C C . TYR A 1 88 ? 4.850 -4.326 -1.839 1.00 96.19 88 TYR A C 1
ATOM 742 O O . TYR A 1 88 ? 3.751 -4.281 -2.389 1.00 96.19 88 TYR A O 1
ATOM 750 N N . ASN A 1 89 ? 4.986 -4.634 -0.543 1.00 96.75 89 ASN A N 1
ATOM 751 C CA . ASN A 1 89 ? 3.857 -5.005 0.315 1.00 96.75 89 ASN A CA 1
ATOM 752 C C . ASN A 1 89 ? 2.800 -3.904 0.377 1.00 96.75 89 ASN A C 1
ATOM 754 O O . ASN A 1 89 ? 1.609 -4.197 0.341 1.00 96.75 89 ASN A O 1
ATOM 758 N N . ARG A 1 90 ? 3.228 -2.642 0.434 1.00 97.62 90 ARG A N 1
ATOM 759 C CA . ARG A 1 90 ? 2.336 -1.481 0.447 1.00 97.62 90 ARG A CA 1
ATOM 760 C C . ARG A 1 90 ? 1.479 -1.426 -0.812 1.00 97.62 90 ARG A C 1
ATOM 762 O O . ARG A 1 90 ? 0.256 -1.425 -0.712 1.00 97.62 90 ARG A O 1
ATOM 769 N N . LEU A 1 91 ? 2.103 -1.477 -1.989 1.00 98.19 91 LEU A N 1
ATOM 770 C CA . LEU A 1 91 ? 1.380 -1.491 -3.263 1.00 98.19 91 LEU A CA 1
ATOM 771 C C . LEU A 1 91 ? 0.479 -2.728 -3.395 1.00 98.19 91 LEU A C 1
ATOM 773 O O . LEU A 1 91 ? -0.664 -2.621 -3.833 1.00 98.19 91 LEU A O 1
ATOM 777 N N . LEU A 1 92 ? 0.971 -3.898 -2.988 1.00 97.56 92 LEU A N 1
ATOM 778 C CA . LEU A 1 92 ? 0.226 -5.152 -3.060 1.00 97.56 92 LEU A CA 1
ATOM 779 C C . LEU A 1 92 ? -1.027 -5.118 -2.168 1.00 97.56 92 LEU A C 1
ATOM 781 O O . LEU A 1 92 ? -2.093 -5.549 -2.605 1.00 97.56 92 LEU A O 1
ATOM 785 N N . ALA A 1 93 ? -0.928 -4.550 -0.962 1.00 98.25 93 ALA A N 1
ATOM 786 C CA . ALA A 1 93 ? -2.058 -4.374 -0.054 1.00 98.25 93 ALA A CA 1
ATOM 787 C C . ALA A 1 93 ? -3.131 -3.442 -0.646 1.00 98.25 93 ALA A C 1
ATOM 789 O O . ALA A 1 93 ? -4.307 -3.808 -0.655 1.00 98.25 93 ALA A O 1
ATOM 790 N N . PHE A 1 94 ? -2.737 -2.293 -1.213 1.00 98.56 94 PHE A N 1
ATOM 791 C CA . PHE A 1 94 ? -3.661 -1.402 -1.933 1.00 98.56 94 PHE A CA 1
ATOM 792 C C . PHE A 1 94 ? -4.329 -2.106 -3.117 1.00 98.56 94 PHE A C 1
ATOM 794 O O . PHE A 1 94 ? -5.552 -2.072 -3.252 1.00 98.56 94 PHE A O 1
ATOM 801 N N . GLY A 1 95 ? -3.541 -2.791 -3.949 1.00 98.12 95 GLY A N 1
ATOM 802 C CA . GLY A 1 95 ? -4.054 -3.508 -5.113 1.00 98.12 95 GLY A CA 1
ATOM 803 C C . GLY A 1 95 ? -5.087 -4.574 -4.735 1.00 98.12 95 GLY A C 1
ATOM 804 O O . GLY A 1 95 ? -6.159 -4.636 -5.340 1.00 98.12 95 GLY A O 1
ATOM 805 N N . TYR A 1 96 ? -4.810 -5.381 -3.706 1.00 98.38 96 TYR A N 1
ATOM 806 C CA . TYR A 1 96 ? -5.770 -6.367 -3.206 1.00 98.38 96 TYR A CA 1
ATOM 807 C C . TYR A 1 96 ? -7.026 -5.713 -2.620 1.00 98.38 96 TYR A C 1
ATOM 809 O O . TYR A 1 96 ? -8.140 -6.145 -2.930 1.00 98.38 96 TYR A O 1
ATOM 817 N N . ALA A 1 97 ? -6.873 -4.650 -1.825 1.00 98.25 97 ALA A N 1
ATOM 818 C CA . ALA A 1 97 ? -7.994 -3.957 -1.199 1.00 98.25 97 ALA A CA 1
ATOM 819 C C . ALA A 1 97 ? -8.964 -3.375 -2.242 1.00 98.25 97 ALA A C 1
ATOM 821 O O . ALA A 1 97 ? -10.176 -3.578 -2.133 1.00 98.25 97 ALA A O 1
ATOM 822 N N . HIS A 1 98 ? -8.449 -2.737 -3.298 1.00 97.19 98 HIS A N 1
ATOM 823 C CA . HIS A 1 98 ? -9.275 -2.182 -4.379 1.00 97.19 98 HIS A CA 1
ATOM 824 C C . HIS A 1 98 ? -9.981 -3.259 -5.207 1.00 97.19 98 HIS A C 1
ATOM 826 O O . HIS A 1 98 ? -11.148 -3.103 -5.575 1.00 97.19 98 HIS A O 1
ATOM 832 N N . ARG A 1 99 ? -9.349 -4.425 -5.390 1.00 97.25 99 ARG A N 1
ATOM 833 C CA . ARG A 1 99 ? -10.006 -5.602 -5.985 1.00 97.25 99 ARG A CA 1
ATOM 834 C C . ARG A 1 99 ? -10.934 -6.354 -5.030 1.00 97.25 99 ARG A C 1
ATOM 836 O O . ARG A 1 99 ? -11.465 -7.398 -5.406 1.00 97.25 99 ARG A O 1
ATOM 843 N N . LYS A 1 100 ? -11.167 -5.831 -3.820 1.00 97.81 100 LYS A N 1
ATOM 844 C CA . LYS A 1 100 ? -11.998 -6.438 -2.766 1.00 97.81 100 LYS A CA 1
ATOM 845 C C . LYS A 1 100 ? -11.502 -7.814 -2.307 1.00 97.81 100 LYS A C 1
ATOM 847 O O . LYS A 1 100 ? -12.263 -8.600 -1.747 1.00 97.81 100 LYS A O 1
ATOM 852 N N . GLN A 1 101 ? -10.221 -8.100 -2.526 1.00 98.19 101 GLN A N 1
ATOM 853 C CA . GLN A 1 101 ? -9.523 -9.288 -2.035 1.00 98.19 101 GLN A CA 1
ATOM 854 C C . GLN A 1 101 ? -9.053 -9.002 -0.605 1.00 98.19 101 GLN A C 1
ATOM 856 O O . GLN A 1 101 ? -7.872 -8.805 -0.330 1.00 98.19 101 GLN A O 1
ATOM 861 N N . PHE A 1 102 ? -10.025 -8.837 0.294 1.00 98.50 102 PHE A N 1
ATOM 862 C CA . PHE A 1 102 ? -9.803 -8.261 1.621 1.00 98.50 102 PHE A CA 1
ATOM 863 C C . PHE A 1 102 ? -8.938 -9.136 2.531 1.00 98.50 102 PHE A C 1
ATOM 865 O O . PHE A 1 102 ? -8.128 -8.600 3.280 1.00 98.50 102 PHE A O 1
ATOM 872 N N . ILE A 1 103 ? -9.056 -10.463 2.428 1.00 98.31 103 ILE A N 1
ATOM 873 C CA . ILE A 1 103 ? -8.264 -11.410 3.229 1.00 98.31 103 ILE A CA 1
ATOM 874 C C . ILE A 1 103 ? -6.779 -11.297 2.857 1.00 98.31 103 ILE A C 1
ATOM 876 O O . ILE A 1 103 ? -5.902 -11.233 3.718 1.00 98.31 103 ILE A O 1
ATOM 880 N N . GLU A 1 104 ? -6.490 -11.249 1.560 1.00 98.19 104 GLU A N 1
ATOM 881 C CA . GLU A 1 104 ? -5.148 -11.103 1.012 1.00 98.19 104 GLU A CA 1
ATOM 882 C C . GLU A 1 104 ? -4.572 -9.725 1.340 1.00 98.19 104 GLU A C 1
ATOM 884 O O . GLU A 1 104 ? -3.426 -9.630 1.784 1.00 98.19 104 GLU A O 1
ATOM 889 N N . ALA A 1 105 ? -5.377 -8.671 1.188 1.00 98.44 105 ALA A N 1
ATOM 890 C CA . ALA A 1 105 ? -4.987 -7.307 1.521 1.00 98.44 105 ALA A CA 1
ATOM 891 C C . ALA A 1 105 ? -4.617 -7.168 3.004 1.00 98.44 105 ALA A C 1
ATOM 893 O O . ALA A 1 105 ? -3.557 -6.628 3.321 1.00 98.44 105 ALA A O 1
ATOM 894 N N . GLU A 1 106 ? -5.442 -7.706 3.906 1.00 98.56 106 GLU A N 1
ATOM 895 C CA . GLU A 1 106 ? -5.189 -7.677 5.347 1.00 98.56 106 GLU A CA 1
ATOM 896 C C . GLU A 1 106 ? -3.915 -8.449 5.697 1.00 98.56 106 GLU A C 1
ATOM 898 O O . GLU A 1 106 ? -3.052 -7.930 6.405 1.00 98.56 106 GLU A O 1
ATOM 903 N N . LYS A 1 107 ? -3.747 -9.663 5.156 1.00 98.44 107 LYS A N 1
ATOM 904 C CA . LYS A 1 107 ? -2.542 -10.475 5.377 1.00 98.44 107 LYS A CA 1
ATOM 905 C C . LYS A 1 107 ? -1.275 -9.727 4.959 1.00 98.44 107 LYS A C 1
ATOM 907 O O . LYS A 1 107 ? -0.294 -9.715 5.703 1.00 98.44 107 LYS A O 1
ATOM 912 N N . VAL A 1 108 ? -1.286 -9.112 3.776 1.00 97.81 108 VAL A N 1
ATOM 913 C CA . VAL A 1 108 ? -0.134 -8.361 3.260 1.00 97.81 108 VAL A CA 1
ATOM 914 C C . VAL A 1 108 ? 0.110 -7.097 4.084 1.00 97.81 108 VAL A C 1
ATOM 916 O O . VAL A 1 108 ? 1.263 -6.813 4.404 1.00 97.81 108 VAL A O 1
ATOM 919 N N . ALA A 1 109 ? -0.940 -6.371 4.475 1.00 98.44 109 ALA A N 1
ATOM 920 C CA . ALA A 1 109 ? -0.809 -5.174 5.301 1.00 98.44 109 ALA A CA 1
ATOM 921 C C . ALA A 1 109 ? -0.244 -5.493 6.694 1.00 98.44 109 ALA A C 1
ATOM 923 O O . ALA A 1 109 ? 0.675 -4.815 7.150 1.00 98.44 109 ALA A O 1
ATOM 924 N N . ARG A 1 110 ? -0.714 -6.569 7.342 1.00 98.25 110 ARG A N 1
ATOM 925 C CA . ARG A 1 110 ? -0.184 -7.020 8.639 1.00 98.25 110 ARG A CA 1
ATOM 926 C C . ARG A 1 110 ? 1.277 -7.464 8.538 1.00 98.25 110 ARG A C 1
ATOM 928 O O . ARG A 1 110 ? 2.082 -7.016 9.347 1.00 98.25 110 ARG A O 1
ATOM 935 N N . ARG A 1 111 ? 1.647 -8.226 7.499 1.00 96.19 111 ARG A N 1
ATOM 936 C CA . ARG A 1 111 ? 3.060 -8.539 7.188 1.00 96.19 11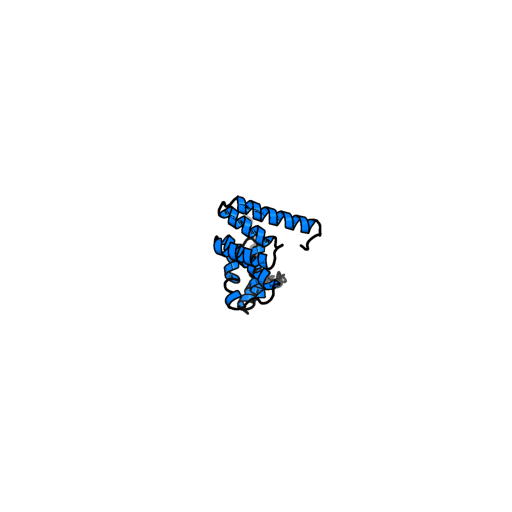1 ARG A CA 1
ATOM 937 C C . ARG A 1 111 ? 3.888 -7.263 7.007 1.00 96.19 111 ARG A C 1
ATOM 939 O O . ARG A 1 111 ? 5.012 -7.167 7.482 1.00 96.19 111 ARG A O 1
ATOM 946 N N . GLY A 1 112 ? 3.333 -6.270 6.318 1.00 96.44 112 GLY A N 1
ATOM 947 C CA . GLY A 1 112 ? 3.958 -4.964 6.139 1.00 96.44 112 GLY A CA 1
ATOM 948 C C . GLY A 1 112 ? 4.236 -4.242 7.459 1.00 96.44 112 GLY A C 1
ATOM 949 O O . GLY A 1 112 ? 5.310 -3.667 7.614 1.00 96.44 112 GLY A O 1
ATOM 950 N N . LEU A 1 113 ? 3.310 -4.313 8.419 1.00 97.31 113 LEU A N 1
ATOM 951 C CA . LEU A 1 113 ? 3.444 -3.706 9.748 1.00 97.31 113 LEU A CA 1
ATOM 952 C C . LEU A 1 113 ? 4.445 -4.417 10.665 1.00 97.31 113 LEU A C 1
ATOM 954 O O . LEU A 1 113 ? 5.017 -3.757 11.529 1.00 97.31 113 LEU A O 1
ATOM 958 N N . GLU A 1 114 ? 4.692 -5.718 10.485 1.00 95.31 114 GLU A N 1
ATOM 959 C CA . GLU A 1 114 ? 5.775 -6.417 11.201 1.00 95.31 114 GLU A CA 1
ATOM 960 C C . GLU A 1 114 ? 7.128 -5.754 10.908 1.00 95.31 114 GLU A C 1
ATOM 962 O O . GLU A 1 114 ? 7.934 -5.521 11.809 1.00 95.31 114 GLU A O 1
ATOM 967 N N . GLU A 1 115 ? 7.335 -5.375 9.646 1.00 91.69 115 GLU A N 1
ATOM 968 C CA . GLU A 1 115 ? 8.547 -4.706 9.189 1.00 91.69 115 GLU A CA 1
ATOM 969 C C . GLU A 1 115 ? 8.474 -3.185 9.312 1.00 91.69 115 GLU A C 1
ATOM 971 O O . GLU A 1 115 ? 9.502 -2.554 9.501 1.00 91.69 115 GLU A O 1
ATOM 976 N N . HIS A 1 116 ? 7.311 -2.552 9.205 1.00 94.69 116 HIS A N 1
ATOM 977 C CA . HIS A 1 116 ? 7.165 -1.091 9.202 1.00 94.69 116 HIS A CA 1
ATOM 978 C C . HIS A 1 116 ? 6.018 -0.671 10.128 1.00 94.69 116 HIS A C 1
ATOM 980 O O . HIS A 1 116 ? 4.966 -0.242 9.650 1.00 94.69 116 HIS A O 1
ATOM 986 N N . PRO A 1 117 ? 6.201 -0.774 11.459 1.00 95.25 117 PRO A N 1
ATOM 987 C CA . PRO A 1 117 ? 5.110 -0.654 12.432 1.00 95.25 117 PRO A CA 1
ATOM 988 C C . PRO A 1 117 ? 4.493 0.745 12.525 1.00 95.25 117 PRO A C 1
ATOM 990 O O . PRO A 1 117 ? 3.384 0.885 13.037 1.00 95.25 117 PRO A O 1
ATOM 993 N N . ASP A 1 118 ? 5.200 1.764 12.031 1.00 95.69 118 ASP A N 1
ATOM 994 C CA . ASP A 1 118 ? 4.751 3.158 11.973 1.00 95.69 118 ASP A CA 1
ATOM 995 C C . ASP A 1 118 ? 4.281 3.559 10.547 1.00 95.69 118 ASP A C 1
ATOM 997 O O . ASP A 1 118 ? 4.199 4.741 10.226 1.00 95.69 118 ASP A O 1
ATOM 1001 N N . SER A 1 119 ? 3.982 2.602 9.656 1.00 96.50 119 SER A N 1
ATOM 1002 C CA . SER A 1 119 ? 3.512 2.907 8.295 1.00 96.50 119 SER A CA 1
ATOM 1003 C C . SER A 1 119 ? 2.048 3.349 8.280 1.00 96.50 119 SER A C 1
ATOM 1005 O O . SER A 1 119 ? 1.139 2.551 8.516 1.00 96.50 119 SER A O 1
ATOM 1007 N N . LEU A 1 120 ? 1.814 4.615 7.931 1.00 97.69 120 LEU A N 1
ATOM 1008 C CA . LEU A 1 120 ? 0.469 5.169 7.755 1.00 97.69 120 LEU A CA 1
ATOM 1009 C C . LEU A 1 120 ? -0.344 4.413 6.696 1.00 97.69 120 LEU A C 1
ATOM 1011 O O . LEU A 1 120 ? -1.512 4.109 6.924 1.00 97.69 120 LEU A O 1
ATOM 1015 N N . ASP A 1 121 ? 0.275 4.057 5.574 1.00 97.50 121 ASP A N 1
ATOM 1016 C CA . ASP A 1 121 ? -0.401 3.389 4.461 1.00 97.50 121 ASP A CA 1
ATOM 1017 C C . ASP A 1 121 ? -0.993 2.033 4.859 1.00 97.50 121 ASP A C 1
ATOM 1019 O O . ASP A 1 121 ? -2.124 1.724 4.485 1.00 97.50 121 ASP A O 1
ATOM 1023 N N . PHE A 1 122 ? -0.284 1.232 5.662 1.00 98.56 122 PHE A N 1
ATOM 1024 C CA . PHE A 1 122 ? -0.825 -0.053 6.107 1.00 98.56 122 PHE A CA 1
ATOM 1025 C C . PHE A 1 122 ? -2.017 0.116 7.054 1.00 98.56 122 PHE A C 1
ATOM 1027 O O . PHE A 1 122 ? -3.016 -0.584 6.886 1.00 98.56 122 PHE A O 1
ATOM 1034 N N . TYR A 1 123 ? -1.974 1.070 7.989 1.00 98.62 123 TYR A N 1
ATOM 1035 C CA . TYR A 1 123 ? -3.135 1.359 8.843 1.00 98.62 123 TYR A CA 1
ATOM 1036 C C . TYR A 1 123 ? -4.313 1.935 8.051 1.00 98.62 123 TYR A C 1
ATOM 1038 O O . TYR A 1 123 ? -5.464 1.613 8.347 1.00 98.62 123 TYR A O 1
ATOM 1046 N N . PHE A 1 124 ? -4.049 2.735 7.014 1.00 98.31 124 PHE A N 1
ATOM 1047 C CA . PHE A 1 124 ? -5.089 3.214 6.104 1.00 98.31 124 PHE A CA 1
ATOM 1048 C C . PHE A 1 124 ? -5.771 2.050 5.377 1.00 98.31 124 PHE A C 1
ATOM 1050 O O . PHE A 1 124 ? -6.998 1.943 5.406 1.00 98.31 124 PHE A O 1
ATOM 1057 N N . VAL A 1 125 ? -4.986 1.147 4.779 1.00 98.50 125 VAL A N 1
ATOM 1058 C CA . VAL A 1 125 ? -5.513 -0.029 4.072 1.00 98.50 125 VAL A CA 1
ATOM 1059 C C . VAL A 1 125 ? -6.326 -0.919 5.015 1.00 98.50 125 VAL A C 1
ATOM 1061 O O . VAL A 1 125 ? -7.440 -1.303 4.666 1.00 98.50 125 VAL A O 1
ATOM 1064 N N . LEU A 1 126 ? -5.831 -1.203 6.224 1.00 98.75 126 LEU A N 1
ATOM 1065 C CA . LEU A 1 126 ? -6.567 -1.997 7.215 1.00 98.75 126 LEU A CA 1
ATOM 1066 C C . LEU A 1 126 ? -7.886 -1.331 7.627 1.00 98.75 126 LEU A C 1
ATOM 1068 O O . LEU A 1 126 ? -8.929 -1.984 7.637 1.00 98.75 126 LEU A O 1
ATOM 1072 N N . SER A 1 127 ? -7.875 -0.023 7.898 1.00 98.56 127 SER A N 1
ATOM 1073 C CA . SER A 1 127 ? -9.094 0.722 8.230 1.00 98.56 127 SER A CA 1
ATOM 1074 C C . SER A 1 127 ? -10.117 0.672 7.084 1.00 98.56 127 SER A C 1
ATOM 1076 O O . SER A 1 127 ? -11.297 0.402 7.323 1.00 98.56 127 SER A O 1
ATOM 1078 N N . PHE A 1 128 ? -9.666 0.832 5.834 1.00 98.12 128 PHE A N 1
ATOM 1079 C CA . PHE A 1 128 ? -10.498 0.710 4.633 1.00 98.12 128 PHE A CA 1
ATOM 1080 C C . PHE A 1 128 ? -11.108 -0.692 4.469 1.00 98.12 128 PHE A C 1
ATOM 1082 O O . PHE A 1 128 ? -12.300 -0.814 4.159 1.00 98.12 128 PHE A O 1
ATOM 1089 N N . ILE A 1 129 ? -10.321 -1.747 4.702 1.00 98.50 129 ILE A N 1
ATOM 1090 C CA . ILE A 1 129 ? -10.782 -3.141 4.651 1.00 98.50 129 ILE A CA 1
ATOM 1091 C C . ILE A 1 129 ? -11.873 -3.373 5.697 1.00 98.50 129 ILE A C 1
ATOM 1093 O O . ILE A 1 129 ? -12.989 -3.760 5.344 1.00 98.50 129 ILE A O 1
ATOM 1097 N N . HIS A 1 130 ? -11.590 -3.072 6.966 1.00 98.56 130 HIS A N 1
ATOM 1098 C CA . HIS A 1 130 ? -12.540 -3.280 8.060 1.00 98.56 130 HIS A CA 1
ATOM 1099 C C . HIS A 1 130 ? -13.814 -2.451 7.868 1.00 98.56 130 HIS A C 1
ATOM 1101 O O . HIS A 1 130 ? -14.922 -2.945 8.079 1.00 98.56 130 HIS A O 1
ATOM 1107 N N . MET A 1 131 ? -13.693 -1.224 7.350 1.00 98.31 131 MET A N 1
ATOM 1108 C CA . MET A 1 131 ? -14.854 -0.391 7.034 1.00 98.31 131 MET A CA 1
ATOM 1109 C C . MET A 1 131 ? -15.715 -1.031 5.937 1.00 98.31 131 MET A C 1
ATOM 1111 O O . MET A 1 131 ? -16.942 -1.065 6.050 1.00 98.31 131 MET A O 1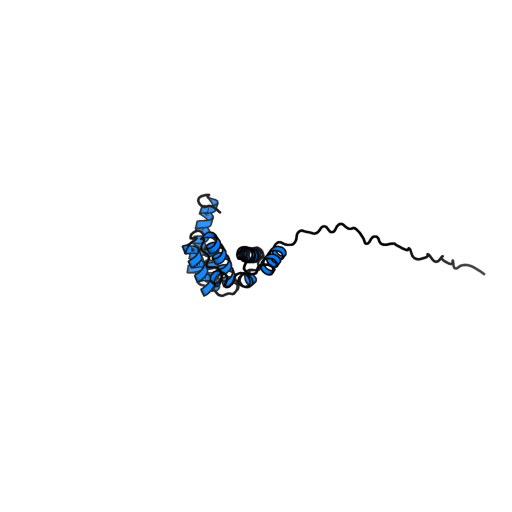
ATOM 1115 N N . SER A 1 132 ? -15.083 -1.586 4.899 1.00 97.81 132 SER A N 1
ATOM 1116 C CA . SER A 1 132 ? -15.768 -2.292 3.808 1.00 97.81 132 SER A CA 1
ATOM 1117 C C . SER A 1 132 ? -16.483 -3.561 4.289 1.00 97.81 132 SER A C 1
ATOM 1119 O O . SER A 1 132 ? -17.551 -3.899 3.772 1.00 97.81 132 SER A O 1
ATOM 1121 N N . LEU A 1 133 ? -15.930 -4.229 5.306 1.00 97.75 133 LEU A N 1
ATOM 1122 C CA . LEU A 1 133 ? -16.509 -5.402 5.971 1.00 97.75 133 LEU A CA 1
ATOM 1123 C C . LEU A 1 133 ? -17.518 -5.050 7.080 1.00 97.75 133 LEU A C 1
ATOM 1125 O O . LEU A 1 133 ? -18.189 -5.941 7.597 1.00 97.75 133 LEU A O 1
ATOM 1129 N N . LYS A 1 134 ? -17.692 -3.757 7.394 1.00 98.19 134 LYS A N 1
ATOM 1130 C CA . LYS A 1 134 ? -18.524 -3.233 8.498 1.00 98.19 134 LYS A CA 1
ATOM 1131 C C . LYS A 1 134 ? -18.048 -3.655 9.895 1.00 98.19 134 LYS A C 1
ATOM 1133 O O . LYS A 1 134 ? -18.835 -3.702 10.838 1.00 98.19 134 LYS A O 1
ATOM 1138 N N . GLU A 1 135 ? -16.759 -3.916 10.034 1.00 98.38 135 GLU A N 1
ATOM 1139 C CA . GLU A 1 135 ? -16.076 -4.254 11.282 1.00 98.38 135 GLU A CA 1
ATOM 1140 C C . GLU A 1 135 ? -15.654 -2.964 11.998 1.00 98.38 135 GLU A C 1
ATOM 1142 O O . GLU A 1 135 ? -14.491 -2.565 11.997 1.00 98.38 135 GLU A O 1
ATOM 1147 N N . LEU A 1 136 ? -16.641 -2.249 12.548 1.00 98.06 136 LEU A N 1
ATOM 1148 C CA . LEU A 1 136 ? -16.462 -0.866 13.006 1.00 98.06 136 LEU A CA 1
ATOM 1149 C C . LEU A 1 136 ? -15.441 -0.720 14.145 1.00 98.06 136 LEU A C 1
ATOM 1151 O O . LEU A 1 136 ? -14.701 0.262 14.163 1.00 98.06 136 LEU A O 1
ATOM 1155 N N . ASP A 1 137 ? -15.365 -1.688 15.060 1.00 98.56 137 ASP A N 1
ATOM 1156 C CA . ASP A 1 137 ? -14.413 -1.651 16.177 1.00 98.56 137 ASP A CA 1
ATOM 1157 C C . ASP A 1 137 ? -12.962 -1.720 15.669 1.00 98.56 137 ASP A C 1
ATOM 1159 O O . ASP A 1 137 ? -12.085 -0.975 16.119 1.00 98.56 137 ASP A O 1
ATOM 1163 N N . GLN A 1 138 ? -12.709 -2.566 14.671 1.00 98.44 138 GLN A N 1
ATOM 1164 C CA . GLN A 1 138 ? -11.415 -2.683 14.009 1.00 98.44 138 GLN A CA 1
ATOM 1165 C C . GLN A 1 138 ? -11.114 -1.442 13.164 1.00 98.44 138 GLN A C 1
ATOM 1167 O O . GLN A 1 138 ? -10.002 -0.923 13.225 1.00 98.44 138 GLN A O 1
ATOM 1172 N N . THR A 1 139 ? -12.101 -0.897 12.441 1.00 98.62 139 THR A N 1
ATOM 1173 C CA . THR A 1 139 ? -11.942 0.374 11.711 1.00 98.62 139 THR A CA 1
ATOM 1174 C C . THR A 1 139 ? -11.463 1.495 12.630 1.00 98.62 139 THR A C 1
ATOM 1176 O O . THR A 1 139 ? -10.531 2.217 12.264 1.00 98.62 139 THR A O 1
ATOM 1179 N N . ILE A 1 140 ? -12.078 1.631 13.812 1.00 98.62 140 ILE A N 1
ATOM 1180 C CA . ILE A 1 140 ? -11.689 2.623 14.824 1.00 98.62 140 ILE A CA 1
ATOM 1181 C C . ILE A 1 140 ? -10.272 2.336 15.317 1.00 98.62 140 ILE A C 1
ATOM 1183 O O . ILE A 1 140 ? -9.440 3.237 15.304 1.00 98.62 140 ILE A O 1
ATOM 1187 N N . THR A 1 141 ? -9.978 1.085 15.678 1.00 98.50 141 THR A N 1
ATOM 1188 C CA . THR A 1 141 ? -8.663 0.682 16.198 1.00 98.50 141 THR A CA 1
ATOM 1189 C C . THR A 1 141 ? -7.530 1.051 15.236 1.00 98.50 141 THR A C 1
ATOM 1191 O O . THR A 1 141 ? -6.561 1.703 15.630 1.00 98.50 141 THR A O 1
ATOM 1194 N N . GLU A 1 142 ? -7.652 0.680 13.960 1.00 98.38 142 GLU A N 1
ATOM 1195 C CA . GLU A 1 142 ? -6.612 0.950 12.960 1.00 98.38 142 GLU A CA 1
ATOM 1196 C C . GLU A 1 142 ? -6.568 2.447 12.586 1.00 98.38 142 GLU A C 1
ATOM 1198 O O . GLU A 1 142 ? -5.494 3.018 12.378 1.00 98.38 142 GLU A O 1
ATOM 1203 N N . GLY A 1 143 ? -7.717 3.133 12.596 1.00 98.44 143 GLY A N 1
ATOM 1204 C CA . GLY A 1 143 ? -7.795 4.584 12.405 1.00 98.44 143 GLY A CA 1
ATOM 1205 C C . GLY A 1 143 ? -7.118 5.384 13.526 1.00 98.44 143 GLY A C 1
ATOM 1206 O O . GLY A 1 143 ? -6.409 6.356 13.261 1.00 98.44 143 GLY A O 1
ATOM 1207 N N . GLU A 1 144 ? -7.265 4.967 14.783 1.00 98.56 144 GLU A N 1
ATOM 1208 C CA . GLU A 1 144 ? -6.585 5.589 15.924 1.00 98.56 144 GLU A CA 1
ATOM 1209 C C . GLU A 1 144 ? -5.065 5.410 15.846 1.00 98.56 144 GLU A C 1
ATOM 1211 O O . GLU A 1 144 ? -4.313 6.342 16.154 1.00 98.56 144 GLU A O 1
ATOM 1216 N N . ARG A 1 145 ? -4.59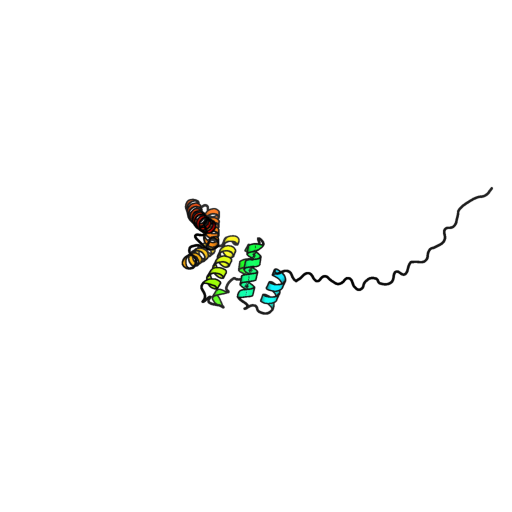6 4.246 15.374 1.00 98.44 145 ARG A N 1
ATOM 1217 C CA . ARG A 1 145 ? -3.169 4.008 15.106 1.00 98.44 145 ARG A CA 1
ATOM 1218 C C . ARG A 1 145 ? -2.634 4.966 14.049 1.00 98.44 145 ARG A C 1
ATOM 1220 O O . ARG A 1 145 ? -1.629 5.632 14.308 1.00 98.44 145 ARG A O 1
ATOM 1227 N N . PHE A 1 146 ? -3.341 5.106 12.928 1.00 98.38 146 PHE A N 1
ATOM 1228 C CA . PHE A 1 146 ? -3.007 6.072 11.881 1.00 98.38 146 PHE A CA 1
ATOM 1229 C C . PHE A 1 146 ? -2.883 7.496 12.446 1.00 98.38 146 PHE A C 1
ATOM 1231 O O . PHE A 1 146 ? -1.854 8.154 12.281 1.00 98.38 146 PHE A O 1
ATOM 1238 N N . VAL A 1 147 ? -3.908 7.971 13.165 1.00 98.38 147 VAL A N 1
ATOM 1239 C CA . VAL A 1 147 ? -3.941 9.334 13.725 1.00 98.38 147 VAL A CA 1
ATOM 1240 C C . VAL A 1 147 ? -2.812 9.553 14.735 1.00 98.38 147 VAL A C 1
ATOM 1242 O O . VAL A 1 147 ? -2.184 10.614 14.741 1.00 98.38 147 VAL A O 1
ATOM 1245 N N . SER A 1 148 ? -2.524 8.559 15.575 1.00 98.06 148 SER A N 1
ATOM 1246 C CA . SER A 1 148 ? -1.431 8.614 16.549 1.00 98.06 148 SER A CA 1
ATOM 1247 C C . SER A 1 148 ? -0.067 8.796 15.874 1.00 98.06 148 SER A C 1
ATOM 1249 O O . SER A 1 148 ? 0.694 9.697 16.242 1.00 98.06 148 SER A O 1
ATOM 1251 N N . ILE A 1 149 ? 0.223 8.004 14.838 1.00 98.00 149 ILE A N 1
ATOM 1252 C CA . ILE A 1 149 ? 1.472 8.099 14.067 1.00 98.00 149 ILE A CA 1
ATOM 1253 C C . ILE A 1 149 ? 1.557 9.445 13.347 1.00 98.00 149 ILE A C 1
ATOM 1255 O O . ILE A 1 149 ? 2.564 10.143 13.465 1.00 98.00 149 ILE A O 1
ATOM 1259 N N . TRP A 1 150 ? 0.486 9.858 12.669 1.00 97.94 150 TRP A N 1
ATOM 1260 C CA . TRP A 1 150 ? 0.429 11.143 11.973 1.00 97.94 150 TRP A CA 1
ATOM 1261 C C . TRP A 1 150 ? 0.726 12.320 12.911 1.00 97.94 150 TRP A C 1
ATOM 1263 O O . TRP A 1 150 ? 1.490 13.229 12.575 1.00 97.94 150 TRP A O 1
ATOM 1273 N N . ASN A 1 151 ? 0.175 12.290 14.125 1.00 98.12 151 ASN A N 1
ATOM 1274 C CA . ASN A 1 151 ? 0.439 13.315 15.130 1.00 98.12 151 ASN A CA 1
ATOM 1275 C C . ASN A 1 151 ? 1.912 13.344 15.558 1.00 98.12 151 ASN A C 1
ATOM 1277 O O . ASN A 1 151 ? 2.468 14.434 15.705 1.00 98.12 151 ASN A O 1
ATOM 1281 N N . ARG A 1 152 ? 2.556 12.180 15.713 1.00 97.81 152 ARG A N 1
ATOM 1282 C CA . ARG A 1 152 ? 3.997 12.085 16.006 1.00 97.81 152 ARG A CA 1
ATOM 1283 C C . ARG A 1 152 ? 4.833 12.675 14.865 1.00 97.81 152 ARG A C 1
ATOM 1285 O O . ARG A 1 152 ? 5.741 13.458 15.141 1.00 97.81 152 ARG A O 1
ATOM 1292 N N . ILE A 1 153 ? 4.492 12.389 13.605 1.00 96.94 153 ILE A N 1
ATOM 1293 C CA . ILE A 1 153 ? 5.157 12.969 12.421 1.00 96.94 153 ILE A CA 1
ATOM 1294 C C . ILE A 1 153 ? 5.021 14.495 12.419 1.00 96.94 153 ILE A C 1
ATOM 1296 O O . ILE A 1 153 ? 6.014 15.216 12.334 1.00 96.94 153 ILE A O 1
ATOM 1300 N N . LYS A 1 154 ? 3.803 15.013 12.607 1.00 96.94 154 LYS A N 1
ATOM 1301 C CA . LYS A 1 154 ? 3.534 16.460 12.645 1.00 96.94 154 LYS A CA 1
ATOM 1302 C C . LYS A 1 154 ? 4.299 17.182 13.761 1.00 96.94 154 LYS A C 1
ATOM 1304 O O . LYS A 1 154 ? 4.640 18.354 13.617 1.00 96.94 154 LYS A O 1
ATOM 1309 N N . GLN A 1 155 ? 4.551 16.497 14.873 1.00 97.44 155 GLN A N 1
ATOM 1310 C CA . GLN A 1 155 ? 5.322 17.013 16.008 1.00 97.44 155 GLN A CA 1
ATOM 1311 C C . GLN A 1 155 ? 6.841 16.830 15.839 1.00 97.44 155 GLN A C 1
ATOM 1313 O O . GLN A 1 155 ? 7.593 17.200 16.738 1.00 97.44 155 GLN A O 1
ATOM 1318 N N . GLY A 1 156 ? 7.302 16.260 14.720 1.00 95.69 156 GLY A N 1
ATOM 1319 C CA . GLY A 1 156 ? 8.718 15.985 14.463 1.00 95.69 156 GLY A CA 1
ATOM 1320 C C . GLY A 1 156 ? 9.295 14.838 15.299 1.00 95.69 156 GLY A C 1
ATOM 1321 O O . GLY A 1 156 ? 10.510 14.728 15.428 1.00 95.69 156 GLY A O 1
ATOM 1322 N N . GLN A 1 157 ? 8.444 13.995 15.890 1.00 95.25 157 GLN A N 1
ATOM 1323 C CA . GLN A 1 157 ? 8.846 12.834 16.697 1.00 95.25 157 GLN A CA 1
ATOM 1324 C C . GLN A 1 157 ? 9.090 11.582 15.843 1.00 95.25 157 GLN A C 1
ATOM 1326 O O . GLN A 1 157 ? 9.667 10.610 16.327 1.00 95.25 157 GLN A O 1
ATOM 1331 N N . LEU A 1 158 ? 8.627 11.599 14.592 1.00 91.62 158 LEU A N 1
ATOM 1332 C CA . LEU A 1 158 ? 8.862 10.580 13.575 1.00 91.62 158 LEU A CA 1
ATOM 1333 C C . LEU A 1 158 ? 9.191 11.254 12.234 1.00 91.62 158 LEU A C 1
ATOM 1335 O O . LEU A 1 158 ? 8.704 12.363 11.991 1.00 91.62 158 LEU A O 1
ATOM 1339 N N . PRO A 1 159 ? 9.999 10.611 11.371 1.00 86.56 159 PRO A N 1
ATOM 1340 C CA . PRO A 1 159 ? 10.168 11.062 9.996 1.00 86.56 159 PRO A CA 1
ATOM 1341 C C . PRO A 1 159 ? 8.849 10.923 9.212 1.00 86.56 159 PRO A C 1
ATOM 1343 O O . PRO A 1 159 ? 8.039 10.061 9.562 1.00 86.56 159 PRO A O 1
ATOM 1346 N N . PRO A 1 160 ? 8.626 11.771 8.191 1.00 75.44 160 PRO A N 1
ATOM 1347 C CA . PRO A 1 160 ? 7.488 11.641 7.286 1.00 75.44 160 PRO A CA 1
ATOM 1348 C C . PRO A 1 160 ? 7.576 10.393 6.404 1.00 75.44 160 PRO A C 1
ATOM 1350 O O . PRO A 1 160 ? 8.709 9.920 6.145 1.00 75.44 160 PRO A O 1
#

Secondary structure (DSSP, 8-state):
-----PPPP-PPP-------S------PPPPHHHHHHHHHHH-TT-HHHHHHHHHHHHHTT-GGGHHHHHTTHHHHS---SHHHHHHHHHHHHHHHHHTT-HHHHHHHHHHHHHH-TT-HHHHHHHHHHHHHHT-HHHHHHHHHHHHHHHHHHHTTSS--

Foldseek 3Di:
DDDDDDDDDDDDDDPPPDPPDDPPPPPDPPDLLVVLVVVCVVPVLPQVSLLVNLVVCVVVVNLCCNCVRLPCNCVVPVDPDLVSLLSSLLSQLSNCLVVVVLVRSLVSLVVSCVSVVLDLSSLVSQLSSCVVVVVVVSNVVSVVSNVVSVVCCVVVVDPD

pLDDT: mean 86.62, std 19.22, range [38.66, 98.75]

Sequence (160 aa):
MTRSKLKSPKRKPLRRSSKRKQRHRLEFPPEPRDVLLEAVRINPDDILARLELGEYYLRNDLEDKILDVIANLEERYPFSDRFTCGYYNRLLAFGYAHRKQFIEAEKVARRGLEEHPDSLDFYFVLSFIHMSLKELDQTITEGERFVSIWNRIKQGQLPP

Radius of gyration: 28.73 Å; chains: 1; bounding box: 50×68×89 Å